Protein AF-A0A6V7N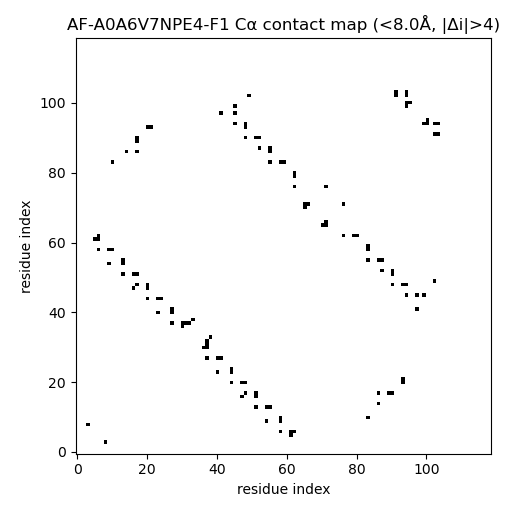PE4-F1 (afdb_monomer)

Sequence (119 aa):
MSPPDSWIREFNEASRLADDISAMIAERGSLPPSGPDTQRHNSAIRRKITILGTRLDSLESLLSKLPTKQPISDKELHKRQDMLSTLRSKAKQMASTLNMSNFANRDDLFGRVKKQLTK

Organism: NCBI:txid296719

Solvent-accessible surface area (backbone atoms only — not comparable to full-atom values): 7054 Å² total; per-residue (Å²): 132,81,78,78,59,65,59,61,54,53,48,52,54,42,48,53,52,54,50,51,48,51,50,53,57,58,55,49,73,78,46,62,100,66,53,73,66,44,52,51,51,52,50,52,47,54,52,51,52,55,51,41,52,55,46,53,55,50,47,50,57,45,56,74,46,36,72,83,75,43,98,68,54,68,70,60,52,52,52,52,51,51,54,50,50,52,52,50,52,51,51,50,52,59,30,54,79,69,70,39,68,69,61,62,55,49,66,56,55,71,69,63,76,68,76,90,81,77,133

Foldseek 3Di:
DPPPLPLVVLLVVLVVLLVVLVVLLVVLVVDDPDDPVNVVSLVVSVVSLVVSLVSLVVSVVSLVCVVVPDDDDPVVSVVSVVSSVVSVVSSVVSCVSSPVPVSVVVVVVVVPPPDPPDD

Mean predicted aligned error: 7.68 Å

Radius of gyration: 17.21 Å; Cα contacts (8 Å, |Δi|>4): 66; chains: 1; bounding box: 54×22×51 Å

Structure (mmCIF, N/CA/C/O backbone):
data_AF-A0A6V7NPE4-F1
#
_entry.id   AF-A0A6V7NPE4-F1
#
loop_
_atom_site.group_PDB
_atom_site.id
_atom_site.type_symbol
_atom_site.label_atom_id
_atom_site.label_alt_id
_atom_site.label_comp_id
_atom_site.label_asym_id
_atom_site.label_entity_id
_atom_site.label_seq_id
_atom_site.pdbx_PDB_ins_code
_atom_site.Cartn_x
_atom_site.Cartn_y
_atom_site.Cartn_z
_atom_site.occupancy
_atom_site.B_iso_or_equiv
_atom_site.auth_seq_id
_atom_site.auth_comp_id
_atom_site.auth_asym_id
_atom_site.auth_atom_id
_atom_site.pdbx_PDB_model_num
ATOM 1 N N . MET A 1 1 ? 2.940 -11.580 28.156 1.00 41.84 1 MET A N 1
ATOM 2 C CA . MET A 1 1 ? 3.129 -10.676 26.999 1.00 41.84 1 MET A CA 1
ATOM 3 C C . MET A 1 1 ? 1.829 -10.665 26.219 1.00 41.84 1 MET A C 1
ATOM 5 O O . MET A 1 1 ? 1.346 -11.742 25.894 1.00 41.84 1 MET A O 1
ATOM 9 N N . SER A 1 2 ? 1.221 -9.500 25.992 1.00 48.88 2 SER A N 1
ATOM 10 C CA . SER A 1 2 ? 0.015 -9.413 25.161 1.00 48.88 2 SER A CA 1
ATOM 11 C C . SER A 1 2 ? 0.349 -9.839 23.726 1.00 48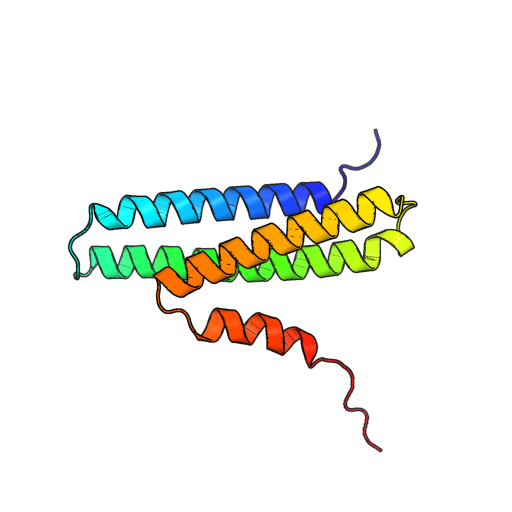.88 2 SER A C 1
ATOM 13 O O . SER A 1 2 ? 1.437 -9.498 23.249 1.00 48.88 2 SER A O 1
ATOM 15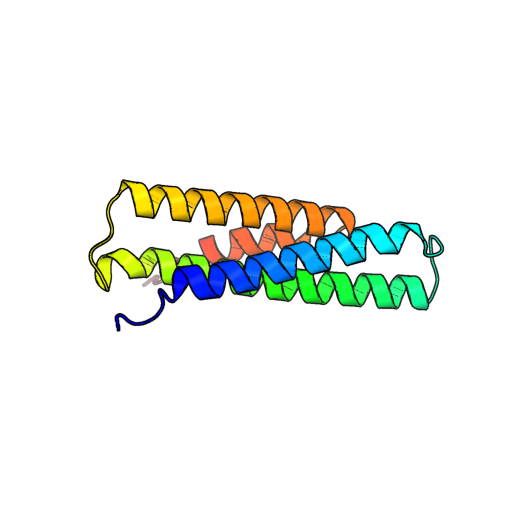 N N . PRO A 1 3 ? -0.531 -10.589 23.039 1.00 57.09 3 PRO A N 1
ATOM 16 C CA . PRO A 1 3 ? -0.316 -10.963 21.649 1.00 57.09 3 PRO A CA 1
ATOM 17 C C . PRO A 1 3 ? -0.023 -9.716 20.802 1.00 57.09 3 PRO A C 1
ATOM 19 O O . PRO A 1 3 ? -0.685 -8.693 21.002 1.00 57.09 3 PRO A O 1
ATOM 22 N N . PRO A 1 4 ? 0.936 -9.769 19.860 1.00 62.34 4 PRO A N 1
ATOM 23 C CA . PRO A 1 4 ? 1.186 -8.657 18.955 1.00 62.34 4 PRO A CA 1
ATOM 24 C C . PRO A 1 4 ? -0.108 -8.284 18.235 1.00 62.34 4 PRO A C 1
ATOM 26 O O . PRO A 1 4 ? -0.777 -9.166 17.685 1.00 62.34 4 PRO A O 1
ATOM 29 N N . ASP A 1 5 ? -0.449 -6.994 18.225 1.00 84.50 5 ASP A N 1
ATOM 30 C CA . ASP A 1 5 ? -1.647 -6.504 17.551 1.00 84.50 5 ASP A CA 1
ATOM 31 C C . ASP A 1 5 ? -1.614 -6.923 16.075 1.00 84.50 5 ASP A C 1
ATOM 33 O O . ASP A 1 5 ? -0.788 -6.464 15.280 1.00 84.50 5 ASP A O 1
ATOM 37 N N . SER A 1 6 ? -2.509 -7.849 15.727 1.00 90.00 6 SER A N 1
ATOM 38 C CA . SER A 1 6 ? -2.560 -8.455 14.397 1.00 90.00 6 SER A CA 1
ATOM 39 C C . SER A 1 6 ? -2.774 -7.432 13.283 1.00 90.00 6 SER A C 1
ATOM 41 O O . SER A 1 6 ? -2.253 -7.629 12.187 1.00 90.00 6 SER A O 1
ATOM 43 N N . TRP A 1 7 ? -3.479 -6.332 13.569 1.00 93.69 7 TRP A N 1
ATOM 44 C CA . TRP A 1 7 ? -3.718 -5.269 12.601 1.00 93.69 7 TRP A CA 1
ATOM 45 C C . TRP A 1 7 ? -2.441 -4.471 12.345 1.00 93.69 7 TRP A C 1
ATOM 47 O O . TRP A 1 7 ? -2.070 -4.265 11.195 1.00 93.69 7 TRP A O 1
ATOM 57 N N . ILE A 1 8 ? -1.714 -4.100 13.405 1.00 93.88 8 ILE A N 1
ATOM 58 C CA . ILE A 1 8 ? -0.440 -3.370 13.285 1.00 93.88 8 ILE A CA 1
ATOM 59 C C . ILE A 1 8 ? 0.602 -4.207 12.539 1.00 93.88 8 ILE A C 1
ATOM 61 O O . ILE A 1 8 ? 1.319 -3.686 11.686 1.00 93.88 8 ILE A O 1
ATOM 65 N N . ARG A 1 9 ? 0.672 -5.515 12.814 1.00 94.06 9 ARG A N 1
ATOM 66 C CA . ARG A 1 9 ? 1.577 -6.419 12.092 1.00 94.06 9 ARG A CA 1
ATOM 67 C C . ARG A 1 9 ? 1.269 -6.445 10.594 1.00 94.06 9 ARG A C 1
ATOM 69 O O . ARG A 1 9 ? 2.181 -6.253 9.797 1.00 94.06 9 ARG A O 1
ATOM 76 N N . GLU A 1 10 ? 0.009 -6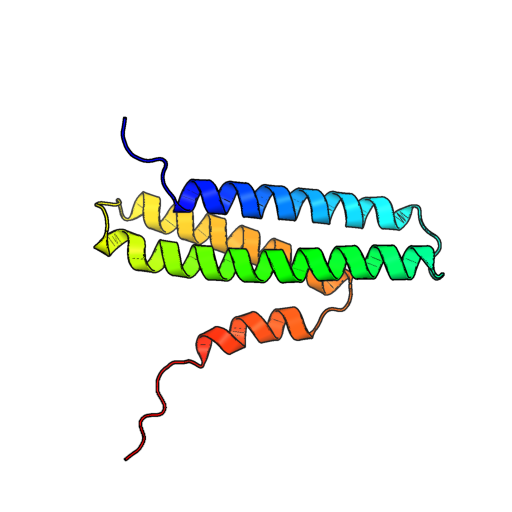.657 10.216 1.00 95.31 10 GLU A N 1
ATOM 77 C CA . GLU A 1 10 ? -0.382 -6.681 8.801 1.00 95.31 10 GLU A CA 1
ATOM 78 C C . GLU A 1 10 ? -0.169 -5.312 8.133 1.00 95.31 10 GLU A C 1
ATOM 80 O O . GLU A 1 10 ? 0.245 -5.244 6.978 1.00 95.31 10 GLU A O 1
ATOM 85 N N . PHE A 1 11 ? -0.365 -4.216 8.874 1.00 97.00 11 PHE A N 1
ATOM 86 C CA . PHE A 1 11 ? -0.140 -2.862 8.375 1.00 97.00 11 PHE A CA 1
ATOM 87 C C . PHE A 1 11 ? 1.335 -2.623 8.049 1.00 97.00 11 PHE A C 1
ATOM 89 O O . PHE A 1 11 ? 1.653 -2.062 7.000 1.00 97.00 11 PHE A O 1
ATOM 96 N N . ASN A 1 12 ? 2.242 -3.083 8.912 1.00 97.19 12 ASN A N 1
ATOM 97 C CA . ASN A 1 12 ? 3.679 -2.975 8.679 1.00 97.19 12 ASN A CA 1
ATOM 98 C C . ASN A 1 12 ? 4.115 -3.786 7.450 1.00 97.19 12 ASN A C 1
ATOM 100 O O . ASN A 1 12 ? 4.907 -3.299 6.646 1.00 97.19 12 ASN A O 1
ATOM 104 N N . GLU A 1 13 ? 3.571 -4.990 7.265 1.00 96.94 13 GLU A N 1
ATOM 105 C CA . GLU A 1 13 ? 3.841 -5.817 6.082 1.00 96.94 13 GLU A CA 1
ATOM 106 C C . GLU A 1 13 ? 3.315 -5.169 4.791 1.00 96.94 13 GLU A C 1
ATOM 108 O O . GLU A 1 13 ? 4.019 -5.125 3.780 1.00 96.94 13 GLU A O 1
ATOM 113 N N . ALA A 1 14 ? 2.106 -4.602 4.825 1.00 98.06 14 ALA A N 1
ATOM 114 C CA . ALA A 1 14 ? 1.551 -3.854 3.700 1.00 98.06 14 ALA A CA 1
ATOM 115 C C . ALA A 1 14 ? 2.366 -2.583 3.392 1.00 98.06 14 ALA A C 1
ATOM 117 O O . ALA A 1 14 ? 2.616 -2.282 2.226 1.00 98.06 14 ALA A O 1
ATOM 118 N N . SER A 1 15 ? 2.827 -1.870 4.423 1.00 98.19 15 SER A N 1
ATOM 119 C CA . SER A 1 15 ? 3.644 -0.658 4.272 1.00 98.19 15 SER A CA 1
ATOM 120 C C . SER A 1 15 ? 5.003 -0.965 3.645 1.00 98.19 15 SER A C 1
ATOM 122 O O . SER A 1 15 ? 5.375 -0.330 2.663 1.00 98.19 15 SER A O 1
ATOM 124 N N . ARG A 1 16 ? 5.695 -2.012 4.115 1.00 98.38 16 ARG A N 1
ATOM 125 C CA . ARG A 1 16 ? 6.959 -2.475 3.515 1.00 98.38 16 ARG A CA 1
ATOM 126 C C . ARG A 1 16 ? 6.795 -2.846 2.045 1.00 98.38 16 ARG A C 1
ATOM 128 O O . ARG A 1 16 ? 7.630 -2.482 1.224 1.00 98.38 16 ARG A O 1
ATOM 135 N N . LEU A 1 17 ? 5.706 -3.539 1.702 1.00 98.50 17 LEU A N 1
ATOM 136 C CA . LEU A 1 17 ? 5.409 -3.878 0.312 1.00 98.50 17 LEU A CA 1
ATOM 137 C C . LEU A 1 17 ? 5.160 -2.624 -0.541 1.00 98.50 17 LEU A C 1
ATOM 139 O O . LEU A 1 17 ? 5.592 -2.572 -1.688 1.00 98.50 17 LEU A O 1
ATOM 143 N N . ALA A 1 18 ? 4.485 -1.610 0.004 1.00 98.31 18 ALA A N 1
ATOM 144 C CA . ALA A 1 18 ? 4.279 -0.339 -0.684 1.00 98.31 18 ALA A CA 1
ATOM 145 C C . ALA A 1 18 ? 5.591 0.430 -0.921 1.00 98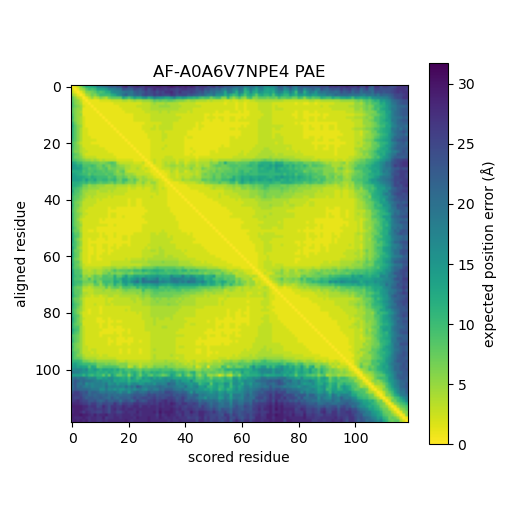.31 18 ALA A C 1
ATOM 147 O O . ALA A 1 18 ? 5.745 1.068 -1.965 1.00 98.31 18 ALA A O 1
ATOM 148 N N . ASP A 1 19 ? 6.527 0.383 0.025 1.00 98.31 19 ASP A N 1
ATOM 149 C CA . ASP A 1 19 ? 7.839 1.023 -0.116 1.00 98.31 19 ASP A CA 1
ATOM 150 C C . ASP A 1 19 ? 8.711 0.307 -1.150 1.00 98.31 19 ASP A C 1
ATOM 152 O O . ASP A 1 19 ? 9.287 0.957 -2.018 1.00 98.31 19 ASP A O 1
ATOM 156 N N . ASP A 1 20 ? 8.708 -1.024 -1.146 1.00 98.25 20 ASP A N 1
ATOM 157 C CA . ASP A 1 20 ? 9.369 -1.846 -2.161 1.00 98.25 20 ASP A CA 1
ATOM 158 C C . ASP A 1 20 ? 8.801 -1.595 -3.573 1.00 98.25 20 ASP A C 1
ATOM 160 O O . ASP A 1 20 ? 9.557 -1.374 -4.517 1.00 98.25 20 ASP A O 1
ATOM 164 N N . ILE A 1 21 ? 7.474 -1.501 -3.729 1.00 98.19 21 ILE A N 1
ATOM 165 C CA . ILE A 1 21 ? 6.864 -1.091 -5.007 1.00 98.19 21 ILE A CA 1
ATOM 166 C C . ILE A 1 21 ? 7.324 0.316 -5.414 1.00 98.19 21 ILE A C 1
ATOM 168 O O . ILE A 1 21 ? 7.609 0.548 -6.589 1.00 98.19 21 ILE A O 1
ATOM 172 N N . SER A 1 22 ? 7.401 1.254 -4.465 1.00 97.25 22 SER A N 1
ATOM 173 C CA . SER A 1 22 ? 7.848 2.626 -4.744 1.00 97.25 22 SER A CA 1
ATOM 174 C C . SER A 1 22 ? 9.298 2.645 -5.238 1.00 97.25 22 SER A C 1
ATOM 176 O O . SER A 1 22 ? 9.595 3.334 -6.214 1.00 97.25 22 SER A O 1
ATOM 178 N N . ALA A 1 23 ? 10.174 1.840 -4.628 1.00 97.56 23 ALA A N 1
ATOM 179 C CA . ALA A 1 23 ? 11.555 1.663 -5.067 1.00 97.56 23 ALA A CA 1
ATOM 180 C C . ALA A 1 23 ? 11.623 1.075 -6.485 1.00 97.56 23 ALA A C 1
ATOM 182 O O . ALA A 1 23 ? 12.259 1.659 -7.360 1.00 97.56 23 ALA A O 1
ATOM 183 N N . MET A 1 24 ? 10.869 0.007 -6.768 1.00 96.88 24 MET A N 1
ATOM 184 C CA . MET A 1 24 ? 10.836 -0.593 -8.108 1.00 96.88 24 MET A CA 1
ATOM 185 C C . MET A 1 24 ? 10.304 0.371 -9.183 1.00 96.88 24 MET A C 1
ATOM 187 O O . MET A 1 24 ? 10.768 0.348 -10.326 1.00 96.88 24 MET A O 1
ATOM 191 N N . ILE A 1 25 ? 9.326 1.221 -8.847 1.00 95.25 25 ILE A N 1
ATOM 192 C CA . ILE A 1 25 ? 8.825 2.266 -9.754 1.00 95.25 25 ILE A CA 1
ATOM 193 C C . ILE A 1 25 ? 9.908 3.319 -10.017 1.00 95.25 25 ILE A C 1
ATOM 195 O O . ILE A 1 25 ? 10.050 3.747 -11.161 1.00 95.25 25 ILE A O 1
ATOM 199 N N . ALA A 1 26 ? 10.681 3.719 -9.005 1.00 94.56 26 ALA A N 1
ATOM 200 C CA . ALA A 1 26 ? 11.795 4.648 -9.188 1.00 94.56 26 ALA A CA 1
ATOM 201 C C . ALA A 1 26 ? 12.899 4.040 -10.077 1.00 94.56 26 ALA A C 1
ATOM 203 O O . ALA A 1 26 ? 13.357 4.679 -11.023 1.00 94.56 26 ALA A O 1
ATOM 204 N N . GLU A 1 27 ? 13.249 2.771 -9.849 1.00 93.19 27 GLU A N 1
ATOM 205 C CA . GLU A 1 27 ? 14.226 2.018 -10.648 1.00 93.19 27 GLU A CA 1
ATOM 206 C C . GLU A 1 27 ? 13.809 1.876 -12.116 1.00 93.19 27 GLU A C 1
ATOM 208 O O . GLU A 1 27 ? 14.663 1.881 -13.003 1.00 93.19 27 GLU A O 1
ATOM 213 N N . ARG A 1 28 ? 12.500 1.822 -12.410 1.00 89.88 28 ARG A N 1
ATOM 214 C CA . ARG A 1 28 ? 11.980 1.762 -13.787 1.00 89.88 28 ARG A CA 1
ATOM 215 C C . ARG A 1 28 ? 12.499 2.911 -14.656 1.00 89.88 28 ARG A C 1
ATOM 217 O O . ARG A 1 28 ? 12.648 2.713 -15.856 1.00 89.88 28 ARG A O 1
ATOM 224 N N . GLY A 1 29 ? 12.776 4.084 -14.078 1.00 85.31 29 GLY A N 1
ATOM 225 C CA . GLY A 1 29 ? 13.323 5.235 -14.805 1.00 85.31 29 GLY A CA 1
ATOM 226 C C . GLY A 1 29 ? 14.708 4.992 -15.418 1.00 85.31 29 GLY A C 1
ATOM 227 O O . GLY A 1 29 ? 15.074 5.681 -16.364 1.00 85.31 29 GLY A O 1
ATOM 228 N N . SER A 1 30 ? 15.453 4.002 -14.917 1.00 89.88 30 SER A N 1
ATOM 229 C CA . SER A 1 30 ? 16.752 3.587 -15.466 1.00 89.88 30 SER A CA 1
ATOM 230 C C . SER A 1 30 ? 16.647 2.584 -16.622 1.00 89.88 30 SER A C 1
ATOM 232 O O . SER A 1 30 ? 17.630 2.350 -17.323 1.00 89.88 30 SER A O 1
ATOM 234 N N . LEU A 1 31 ? 15.468 1.988 -16.833 1.00 89.12 31 LEU A N 1
ATOM 235 C CA . LEU A 1 31 ? 15.234 1.022 -17.902 1.00 89.12 31 LEU A CA 1
ATOM 236 C C . LEU A 1 31 ? 14.805 1.726 -19.199 1.00 89.12 31 LEU A C 1
ATOM 238 O O . LEU A 1 31 ? 14.163 2.779 -19.155 1.00 89.12 31 LEU A O 1
ATOM 242 N N . PRO A 1 32 ? 15.074 1.123 -20.371 1.00 90.50 32 PRO A N 1
ATOM 243 C CA . PRO A 1 32 ? 14.551 1.619 -21.635 1.00 90.50 32 PRO A CA 1
ATOM 244 C C . PRO A 1 32 ? 13.013 1.722 -21.621 1.00 90.50 32 PRO A C 1
ATOM 246 O O . PRO A 1 32 ? 12.346 0.915 -20.961 1.00 90.50 32 PRO A O 1
ATOM 249 N N . PRO A 1 33 ? 12.414 2.638 -22.410 1.00 84.69 33 PRO A N 1
ATOM 250 C CA . PRO A 1 33 ? 10.959 2.817 -22.461 1.00 84.69 33 PRO A CA 1
ATOM 251 C C . PRO A 1 33 ? 10.177 1.542 -22.809 1.00 84.69 33 PRO A C 1
ATOM 253 O O . PRO A 1 33 ? 9.031 1.373 -22.389 1.00 84.69 33 PRO A O 1
ATOM 256 N N . SER A 1 34 ? 10.792 0.633 -23.570 1.00 86.44 34 SER A N 1
ATOM 257 C CA . SER A 1 34 ? 10.218 -0.653 -23.959 1.00 86.44 34 SER A CA 1
ATOM 258 C C . SER A 1 34 ? 11.309 -1.713 -24.122 1.00 86.44 34 SER A C 1
ATOM 260 O O . SER A 1 34 ? 12.469 -1.382 -24.354 1.00 86.44 34 SER A O 1
ATOM 262 N N . GLY A 1 35 ? 10.935 -2.983 -23.976 1.00 91.88 35 GLY A N 1
ATOM 263 C CA . GLY A 1 35 ? 11.840 -4.126 -24.085 1.00 91.88 35 GLY A CA 1
ATOM 264 C C . GLY A 1 35 ? 11.420 -5.276 -23.163 1.00 91.88 35 GLY A C 1
ATOM 265 O O . GLY A 1 35 ? 10.603 -5.058 -22.259 1.00 91.88 35 GLY A O 1
ATOM 266 N N . PRO A 1 36 ? 11.957 -6.492 -23.365 1.00 93.25 36 PRO A N 1
ATOM 267 C CA . PRO A 1 36 ? 11.625 -7.656 -22.541 1.00 93.25 36 PRO A CA 1
ATOM 268 C C . PRO A 1 36 ? 11.886 -7.425 -21.046 1.00 93.25 36 PRO A C 1
ATOM 270 O O . PRO A 1 36 ? 11.030 -7.735 -20.216 1.00 93.25 36 PRO A O 1
ATOM 273 N N . ASP A 1 37 ? 13.011 -6.792 -20.704 1.00 90.81 37 ASP A N 1
ATOM 274 C CA . ASP A 1 37 ? 13.375 -6.496 -19.313 1.00 90.81 37 ASP A CA 1
ATOM 275 C C . ASP A 1 37 ? 12.421 -5.482 -18.677 1.00 90.81 37 ASP A C 1
ATOM 277 O O . ASP A 1 37 ? 11.894 -5.720 -17.589 1.00 90.81 37 ASP A O 1
ATOM 281 N N . THR A 1 38 ? 12.088 -4.403 -19.392 1.00 93.31 38 THR A N 1
ATOM 282 C CA . THR A 1 38 ? 11.090 -3.413 -18.957 1.00 93.31 38 THR A CA 1
ATOM 283 C C . THR A 1 38 ? 9.712 -4.052 -18.767 1.00 93.31 38 THR A C 1
ATOM 285 O O . THR A 1 38 ? 9.014 -3.769 -17.791 1.00 93.31 38 THR A O 1
ATOM 288 N N . GLN A 1 39 ? 9.294 -4.946 -19.669 1.00 92.88 39 GLN A N 1
ATOM 289 C CA . GLN A 1 39 ? 8.026 -5.669 -19.547 1.00 92.88 39 GLN A CA 1
ATOM 290 C C . GLN A 1 39 ? 8.014 -6.619 -18.345 1.00 92.88 39 GLN A C 1
ATOM 292 O O . GLN A 1 39 ? 7.008 -6.674 -17.624 1.00 92.88 39 GLN A O 1
ATOM 297 N N . ARG A 1 40 ? 9.116 -7.337 -18.102 1.00 95.38 40 ARG A N 1
ATOM 298 C CA . ARG A 1 40 ? 9.289 -8.220 -16.942 1.00 95.38 40 ARG A CA 1
ATOM 299 C C . ARG A 1 40 ? 9.245 -7.426 -15.641 1.00 95.38 40 ARG A C 1
ATOM 301 O O . ARG A 1 40 ? 8.490 -7.798 -14.742 1.00 95.38 40 ARG A O 1
ATOM 308 N N . HIS A 1 41 ? 9.970 -6.310 -15.577 1.00 95.44 41 HIS A N 1
ATOM 309 C CA . HIS A 1 41 ? 9.979 -5.399 -14.431 1.00 95.44 41 HIS A CA 1
ATOM 310 C C . HIS A 1 41 ? 8.579 -4.859 -14.143 1.00 95.44 41 HIS A C 1
ATOM 312 O O . HIS A 1 41 ? 8.044 -5.067 -13.057 1.00 95.44 41 HIS A O 1
ATOM 318 N N . ASN A 1 42 ? 7.906 -4.296 -15.153 1.00 94.06 42 ASN A N 1
ATOM 319 C CA . ASN A 1 42 ? 6.531 -3.807 -15.016 1.00 94.06 42 ASN A CA 1
ATOM 320 C C . ASN A 1 42 ? 5.574 -4.910 -14.536 1.00 94.06 42 ASN A C 1
ATOM 322 O O . ASN A 1 42 ? 4.713 -4.664 -13.695 1.00 94.06 42 ASN A O 1
ATOM 326 N N . SER A 1 43 ? 5.714 -6.138 -15.041 1.00 94.88 43 SER A N 1
ATOM 327 C CA . SER A 1 43 ? 4.873 -7.266 -14.621 1.00 94.88 43 SER A CA 1
ATOM 328 C C . SER A 1 43 ? 5.112 -7.660 -13.163 1.00 94.88 43 SER A C 1
ATOM 330 O O . SER A 1 43 ? 4.149 -7.940 -12.445 1.00 94.88 43 SER A O 1
ATOM 332 N N . ALA A 1 44 ? 6.364 -7.622 -12.698 1.00 96.50 44 ALA A N 1
ATOM 333 C CA . ALA A 1 44 ? 6.700 -7.839 -11.295 1.00 96.50 44 ALA A CA 1
ATOM 334 C C . ALA A 1 44 ? 6.072 -6.765 -10.391 1.00 96.50 44 ALA A C 1
ATOM 336 O O . ALA A 1 44 ? 5.455 -7.110 -9.378 1.00 96.50 44 ALA A O 1
ATOM 337 N N . ILE A 1 45 ? 6.133 -5.490 -10.798 1.00 97.06 45 ILE A N 1
ATOM 338 C CA . ILE A 1 45 ? 5.492 -4.394 -10.060 1.00 97.06 45 ILE A CA 1
ATOM 339 C C . ILE A 1 45 ? 3.970 -4.599 -9.996 1.00 97.06 45 ILE A C 1
ATOM 341 O O . ILE A 1 45 ? 3.391 -4.583 -8.910 1.00 97.06 45 ILE A O 1
ATOM 345 N N . ARG A 1 46 ? 3.310 -4.884 -11.130 1.00 95.56 46 ARG A N 1
ATOM 346 C CA . ARG A 1 46 ? 1.853 -5.137 -11.178 1.00 95.56 46 ARG A CA 1
ATOM 347 C C . ARG A 1 46 ? 1.420 -6.284 -10.260 1.00 95.56 46 ARG A C 1
ATOM 349 O O . ARG A 1 46 ? 0.384 -6.197 -9.593 1.00 95.56 46 ARG A O 1
ATOM 356 N N . ARG A 1 47 ? 2.215 -7.359 -10.190 1.00 96.50 47 ARG A N 1
ATOM 357 C CA . ARG A 1 47 ? 1.962 -8.481 -9.272 1.00 96.50 47 ARG A CA 1
ATOM 358 C C . ARG A 1 47 ? 2.037 -8.030 -7.814 1.00 96.50 47 ARG A C 1
ATOM 360 O O . ARG A 1 47 ? 1.143 -8.367 -7.040 1.00 96.50 47 ARG A O 1
ATOM 367 N N . LYS A 1 48 ? 3.056 -7.251 -7.440 1.00 97.38 48 LYS A N 1
ATOM 368 C CA . LYS A 1 48 ? 3.198 -6.715 -6.077 1.00 97.38 48 LYS A CA 1
ATOM 369 C C . LYS A 1 48 ? 2.056 -5.764 -5.709 1.00 97.38 48 LYS A C 1
ATOM 371 O O . LYS A 1 48 ? 1.503 -5.907 -4.624 1.00 97.38 48 LYS A O 1
ATOM 376 N N . ILE A 1 49 ? 1.618 -4.895 -6.624 1.00 96.25 49 ILE A N 1
ATOM 377 C CA . ILE A 1 49 ? 0.435 -4.033 -6.430 1.00 96.25 49 ILE A CA 1
ATOM 378 C C . ILE A 1 49 ? -0.822 -4.874 -6.163 1.00 96.25 49 ILE A C 1
ATOM 380 O O . ILE A 1 49 ? -1.584 -4.585 -5.244 1.00 96.25 49 ILE A O 1
ATOM 384 N N . THR A 1 50 ? -1.017 -5.965 -6.908 1.00 95.06 50 THR A N 1
ATOM 385 C CA . THR A 1 50 ? -2.159 -6.873 -6.698 1.00 95.06 50 THR A CA 1
ATOM 386 C C . THR A 1 50 ? -2.128 -7.524 -5.310 1.00 95.06 50 THR A C 1
ATOM 388 O O . THR A 1 50 ? -3.164 -7.618 -4.650 1.00 95.06 50 THR A O 1
ATOM 391 N N . ILE A 1 51 ? -0.944 -7.944 -4.846 1.00 96.12 51 ILE A N 1
ATOM 392 C CA . ILE A 1 51 ? -0.750 -8.494 -3.496 1.00 96.12 51 ILE A CA 1
ATOM 393 C C . ILE A 1 51 ? -1.041 -7.425 -2.437 1.00 96.12 51 ILE A C 1
ATOM 395 O O . ILE A 1 51 ? -1.745 -7.712 -1.470 1.00 96.12 51 ILE A O 1
ATOM 399 N N . LEU A 1 52 ? -0.554 -6.195 -2.635 1.00 97.38 52 LEU A N 1
ATOM 400 C CA . LEU A 1 52 ? -0.825 -5.069 -1.742 1.00 97.38 52 LEU A CA 1
ATOM 401 C C . LEU A 1 52 ? -2.331 -4.816 -1.613 1.00 97.38 52 LEU A C 1
ATOM 403 O O . LEU A 1 52 ? -2.821 -4.712 -0.494 1.00 97.38 52 LEU A O 1
ATOM 407 N N . GLY A 1 53 ? -3.077 -4.821 -2.722 1.00 94.81 53 GLY A N 1
ATOM 408 C CA . GLY A 1 53 ? -4.542 -4.721 -2.700 1.00 94.81 53 GLY A CA 1
ATOM 409 C C . GLY A 1 53 ? -5.194 -5.770 -1.791 1.00 94.81 53 GLY A C 1
ATOM 410 O O . GLY A 1 53 ? -6.003 -5.437 -0.934 1.00 94.81 53 GLY A O 1
ATOM 411 N N . THR A 1 54 ? -4.775 -7.034 -1.887 1.00 95.00 54 THR A N 1
ATOM 412 C CA . THR A 1 54 ? -5.304 -8.111 -1.027 1.00 95.00 54 THR A CA 1
ATOM 413 C C . THR A 1 54 ? -4.957 -7.929 0.452 1.00 95.00 54 THR A C 1
ATOM 415 O O . THR A 1 54 ? -5.772 -8.252 1.321 1.00 95.00 54 THR A O 1
ATOM 418 N N . ARG A 1 55 ? -3.776 -7.387 0.763 1.00 95.81 55 ARG A N 1
ATOM 419 C CA . ARG A 1 55 ? -3.407 -7.051 2.146 1.00 95.81 55 ARG A CA 1
ATOM 420 C C . ARG A 1 55 ? -4.244 -5.895 2.694 1.00 95.81 55 ARG A C 1
ATOM 422 O O . ARG A 1 55 ? -4.668 -5.956 3.843 1.00 95.81 55 ARG A O 1
ATOM 429 N N . LEU A 1 56 ? -4.545 -4.888 1.873 1.00 96.56 56 LEU A N 1
ATOM 430 C CA . LEU A 1 56 ? -5.418 -3.767 2.248 1.00 96.56 56 LEU A CA 1
ATOM 431 C C . LEU A 1 56 ? -6.846 -4.237 2.563 1.00 96.56 56 LEU A C 1
ATOM 433 O O . LEU A 1 56 ? -7.405 -3.842 3.585 1.00 96.56 56 LEU A O 1
ATOM 437 N N . ASP A 1 57 ? -7.394 -5.153 1.764 1.00 93.69 57 ASP A N 1
ATOM 438 C CA . ASP A 1 57 ? -8.708 -5.754 2.038 1.00 93.69 57 ASP A CA 1
ATOM 439 C C . ASP A 1 57 ? -8.691 -6.588 3.332 1.00 93.69 57 ASP A C 1
ATOM 441 O O . ASP A 1 57 ? -9.631 -6.568 4.133 1.00 93.69 57 ASP A O 1
ATOM 445 N N . SER A 1 58 ? -7.580 -7.284 3.591 1.00 94.00 58 SER A N 1
ATOM 446 C CA . SER A 1 58 ? -7.378 -8.033 4.838 1.00 94.00 58 SER A CA 1
ATOM 447 C C . SER A 1 58 ? -7.306 -7.103 6.054 1.00 94.00 58 SER A C 1
ATOM 449 O O . SER A 1 58 ? -7.923 -7.396 7.081 1.00 94.00 58 SER A O 1
ATOM 451 N N . LEU A 1 59 ? -6.617 -5.964 5.934 1.00 95.75 59 LEU A N 1
ATOM 452 C CA . LEU A 1 59 ? -6.540 -4.928 6.966 1.00 95.75 59 LEU A CA 1
ATOM 453 C C . LEU A 1 59 ? -7.905 -4.338 7.301 1.00 95.75 59 LEU A C 1
ATOM 455 O O . LEU A 1 59 ? -8.211 -4.162 8.478 1.00 95.75 59 LEU A O 1
ATOM 459 N N . GLU A 1 60 ? -8.738 -4.068 6.299 1.00 94.81 60 GLU A N 1
ATOM 460 C CA . GLU A 1 60 ? -10.105 -3.588 6.513 1.00 94.81 60 GLU A CA 1
ATOM 461 C C . GLU A 1 60 ? -10.974 -4.627 7.235 1.00 94.81 60 GLU A C 1
ATOM 463 O O . GLU A 1 60 ? -11.672 -4.314 8.205 1.00 94.81 60 GLU A O 1
ATOM 468 N N . SER A 1 61 ? -10.888 -5.896 6.824 1.00 93.75 61 SER A N 1
ATOM 469 C CA . SER A 1 61 ? -11.566 -7.007 7.505 1.00 93.75 61 SER A CA 1
ATOM 470 C C . SER A 1 61 ? -11.099 -7.162 8.959 1.00 93.75 61 SER A C 1
ATOM 472 O O . SER A 1 61 ? -11.911 -7.432 9.843 1.00 93.75 61 SER A O 1
ATOM 474 N N . LEU A 1 62 ? -9.806 -6.980 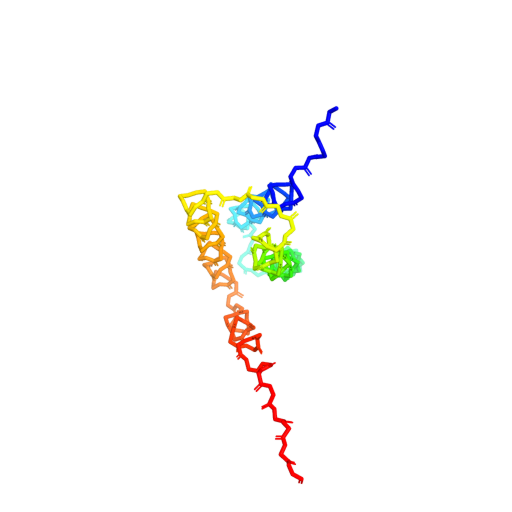9.244 1.00 92.88 62 LEU A N 1
ATOM 475 C CA . LEU A 1 62 ? -9.293 -6.994 10.616 1.00 92.88 62 LEU A CA 1
ATOM 476 C C . LEU A 1 62 ? -9.792 -5.788 11.418 1.00 92.88 62 LEU A C 1
ATOM 478 O O . LEU A 1 62 ? -10.203 -5.960 12.565 1.00 92.88 62 LEU A O 1
ATOM 482 N N . LEU A 1 63 ? -9.794 -4.597 10.816 1.00 92.06 63 LEU A N 1
ATOM 483 C CA . LEU A 1 63 ? -10.198 -3.354 11.470 1.00 92.06 63 LEU A CA 1
ATOM 484 C C . LEU A 1 63 ? -11.682 -3.361 11.844 1.00 92.06 63 LEU A C 1
ATOM 486 O O . LEU A 1 63 ? -12.032 -3.025 12.970 1.00 92.06 63 LEU A O 1
ATOM 490 N N . SER A 1 64 ? -12.544 -3.818 10.934 1.00 91.06 64 SER A N 1
ATOM 491 C CA . SER A 1 64 ? -13.990 -3.944 11.173 1.00 91.06 64 SER A CA 1
ATOM 492 C C . SER A 1 64 ? -14.335 -4.943 12.283 1.00 91.06 64 SER A C 1
ATOM 494 O O . SER A 1 64 ? -15.319 -4.763 12.995 1.00 91.06 64 SER A O 1
ATOM 496 N N . LYS A 1 65 ? -13.513 -5.983 12.475 1.00 90.00 65 LYS A N 1
ATOM 497 C CA . LYS A 1 65 ? -13.693 -6.995 13.532 1.00 90.00 65 LYS A CA 1
ATOM 498 C C . LYS A 1 65 ? -13.041 -6.596 14.856 1.00 90.00 65 LYS A C 1
ATOM 500 O O . LYS A 1 65 ? -13.307 -7.234 15.874 1.00 90.00 65 LYS A O 1
ATOM 505 N N . LEU A 1 66 ? -12.184 -5.579 14.869 1.00 86.25 66 LEU A N 1
ATOM 506 C CA . LEU A 1 66 ? -11.370 -5.221 16.029 1.00 86.25 66 LEU A CA 1
ATOM 507 C C . LEU A 1 66 ? -12.209 -4.827 17.260 1.00 86.25 66 LEU A C 1
ATOM 509 O O . LEU A 1 66 ? -11.966 -5.419 18.312 1.00 86.25 66 LEU A O 1
ATOM 513 N N . PRO A 1 67 ? -13.245 -3.964 17.143 1.00 83.94 67 PRO A N 1
ATOM 514 C CA . PRO A 1 67 ? -14.085 -3.581 18.285 1.00 83.94 67 PRO A CA 1
ATOM 515 C C . PRO A 1 67 ? -14.833 -4.760 18.921 1.00 83.94 67 PRO A C 1
ATOM 517 O O . PRO A 1 67 ? -15.149 -4.731 20.103 1.00 83.94 67 PRO A O 1
ATOM 520 N N . THR A 1 68 ? -15.096 -5.820 18.146 1.00 83.69 68 THR A N 1
ATOM 521 C CA . THR A 1 68 ? -15.758 -7.041 18.643 1.00 83.69 68 THR A CA 1
ATOM 522 C C . THR A 1 68 ? -14.806 -7.999 19.359 1.00 83.69 68 THR A C 1
ATOM 524 O O . THR A 1 68 ? -15.255 -8.871 20.095 1.00 83.69 68 THR A O 1
ATOM 527 N N . LYS A 1 69 ? -13.493 -7.867 19.128 1.00 80.25 69 LYS A N 1
ATOM 528 C CA . LYS A 1 69 ? -12.463 -8.773 19.656 1.00 80.25 69 LYS A CA 1
ATOM 529 C C . LYS A 1 69 ? -11.703 -8.190 20.839 1.00 80.25 69 LYS A C 1
ATOM 531 O O . LYS A 1 69 ? -11.213 -8.954 21.664 1.00 80.25 69 LYS A O 1
ATOM 536 N N . GLN A 1 70 ? -11.559 -6.868 20.898 1.00 79.88 70 GLN A N 1
ATOM 537 C CA . GLN A 1 70 ? -10.810 -6.195 21.952 1.00 79.88 70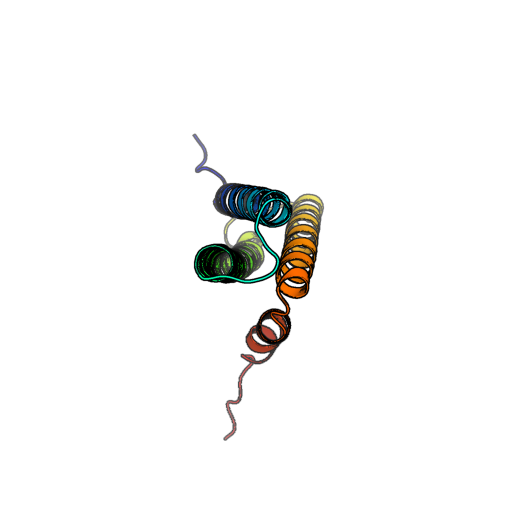 GLN A CA 1
ATOM 538 C C . GLN A 1 70 ? -11.287 -4.749 22.150 1.00 79.88 70 GLN A C 1
ATOM 540 O O . GLN A 1 70 ? -11.669 -4.099 21.173 1.00 79.88 70 GLN A O 1
ATOM 545 N N . PRO A 1 71 ? -11.211 -4.212 23.382 1.00 83.75 71 PRO A N 1
ATOM 546 C CA . PRO A 1 71 ? -11.437 -2.795 23.627 1.00 83.75 71 PRO A CA 1
ATOM 547 C C . PRO A 1 71 ? -10.416 -1.953 22.852 1.00 83.75 71 PRO A C 1
ATOM 549 O O . PRO A 1 71 ? -9.207 -2.094 23.036 1.00 83.75 71 PRO A O 1
ATOM 552 N N . ILE A 1 72 ? -10.905 -1.075 21.984 1.00 88.50 72 ILE A N 1
ATOM 553 C CA . ILE A 1 72 ? -10.124 -0.067 21.265 1.00 88.50 72 ILE A CA 1
ATOM 554 C C . ILE A 1 72 ? -10.812 1.278 21.479 1.00 88.50 72 ILE A C 1
ATOM 556 O O . ILE A 1 72 ? -12.038 1.351 21.468 1.00 88.50 72 ILE A O 1
ATOM 560 N N . SER A 1 73 ? -10.038 2.337 21.710 1.00 90.56 73 SER A N 1
ATOM 561 C CA . SER A 1 73 ? -10.611 3.679 21.798 1.00 90.56 73 SER A CA 1
ATOM 562 C C . SER A 1 73 ? -11.024 4.166 20.414 1.00 90.56 73 SER A C 1
ATOM 564 O O . SER A 1 73 ? -10.345 3.880 19.425 1.00 90.56 73 SER A O 1
ATOM 566 N N . ASP A 1 74 ? -12.081 4.973 20.339 1.00 89.94 74 ASP A N 1
ATOM 567 C CA . ASP A 1 74 ? -12.516 5.560 19.068 1.00 89.94 74 ASP A CA 1
ATOM 568 C C . ASP A 1 74 ? -11.383 6.333 18.392 1.00 89.94 74 ASP A C 1
ATOM 570 O O . ASP A 1 74 ? -11.192 6.225 17.185 1.00 89.94 74 ASP A O 1
ATOM 574 N N . LYS A 1 75 ? -10.566 7.053 19.170 1.00 93.62 75 LYS A N 1
ATOM 575 C CA . LYS A 1 75 ? -9.393 7.776 18.660 1.00 93.62 75 LYS A CA 1
ATOM 576 C C . LYS A 1 75 ? -8.406 6.853 17.938 1.00 93.62 75 LYS A C 1
ATOM 578 O O . LYS A 1 75 ? -7.906 7.206 16.873 1.00 93.62 75 LYS A O 1
ATOM 583 N N . GLU A 1 76 ? -8.106 5.691 18.513 1.00 92.38 76 GLU A N 1
ATOM 584 C CA . GLU A 1 76 ? -7.191 4.726 17.896 1.00 92.38 76 GLU A CA 1
ATOM 585 C C . GLU A 1 76 ? -7.837 4.041 16.685 1.00 92.38 76 GLU A C 1
ATOM 587 O O . GLU A 1 76 ? -7.165 3.818 15.680 1.00 92.38 76 GLU A O 1
ATOM 592 N N . LEU A 1 77 ? -9.145 3.768 16.730 1.00 93.31 77 LEU A N 1
ATOM 593 C CA . LEU A 1 77 ? -9.875 3.225 15.586 1.00 93.31 77 LEU A CA 1
ATOM 594 C C . LEU A 1 77 ? -9.840 4.185 14.385 1.00 93.31 77 LEU A C 1
ATOM 596 O O . LEU A 1 77 ? -9.472 3.760 13.290 1.00 93.31 77 LEU A O 1
ATOM 600 N N . HIS A 1 78 ? -10.145 5.468 14.599 1.00 94.56 78 HIS A N 1
ATOM 601 C CA . HIS A 1 78 ? -10.087 6.498 13.554 1.00 94.56 78 HIS A CA 1
ATOM 602 C C . HIS A 1 78 ? -8.673 6.636 12.983 1.00 94.56 78 HIS A C 1
ATOM 604 O O . HIS A 1 78 ? -8.487 6.584 11.771 1.00 94.56 78 HIS A O 1
ATOM 610 N N . LYS A 1 79 ? -7.648 6.680 13.843 1.00 96.12 79 LYS A N 1
ATOM 611 C CA . LYS A 1 79 ? -6.249 6.718 13.396 1.00 96.12 79 LYS A CA 1
ATOM 612 C C . LYS A 1 79 ? -5.905 5.548 12.466 1.00 96.12 79 LYS A C 1
ATOM 614 O O . LYS A 1 79 ? -5.238 5.732 11.450 1.00 96.12 79 LYS A O 1
ATOM 619 N N . ARG A 1 80 ? -6.353 4.333 12.792 1.00 95.75 80 ARG A N 1
ATOM 620 C CA . ARG A 1 80 ? -6.126 3.146 11.951 1.00 95.75 80 ARG A CA 1
ATOM 621 C C . ARG A 1 80 ? -6.872 3.218 10.620 1.00 95.75 80 ARG A C 1
ATOM 623 O O . ARG A 1 80 ? -6.330 2.783 9.604 1.00 95.75 80 ARG A O 1
ATOM 630 N N . GLN A 1 81 ? -8.081 3.781 10.610 1.00 95.56 81 GLN A N 1
ATOM 631 C CA . GLN A 1 81 ? -8.829 4.045 9.378 1.00 95.56 81 GLN A CA 1
ATOM 632 C C . GLN A 1 81 ? -8.077 5.037 8.478 1.00 95.56 81 GLN A C 1
ATOM 634 O O . GLN A 1 81 ? -7.913 4.763 7.289 1.00 95.56 81 GLN A O 1
ATOM 639 N N . ASP A 1 82 ? -7.531 6.118 9.041 1.00 97.44 82 ASP A N 1
ATOM 640 C CA . ASP A 1 82 ? -6.749 7.117 8.298 1.00 97.44 82 ASP A CA 1
ATOM 641 C C . ASP A 1 82 ? -5.462 6.526 7.708 1.00 97.44 82 ASP A C 1
ATOM 643 O O . ASP A 1 82 ? -5.129 6.754 6.540 1.00 97.44 82 ASP A O 1
ATOM 647 N N . MET A 1 83 ? -4.751 5.710 8.491 1.00 97.25 83 MET A N 1
ATOM 648 C CA . MET A 1 83 ? -3.556 4.995 8.035 1.00 97.25 83 MET A CA 1
ATOM 649 C C . MET A 1 83 ? -3.872 4.057 6.860 1.00 97.25 83 MET A C 1
ATOM 651 O O . MET A 1 83 ? -3.150 4.047 5.860 1.00 97.25 83 MET A O 1
ATOM 655 N N . LEU A 1 84 ? -4.969 3.296 6.948 1.00 97.06 84 LEU A N 1
ATOM 656 C CA . LEU A 1 84 ? -5.424 2.415 5.869 1.00 97.06 84 LEU A CA 1
ATOM 657 C C . LEU A 1 84 ? -5.833 3.207 4.618 1.00 97.06 84 LEU A C 1
ATOM 659 O O . LEU A 1 84 ? -5.453 2.836 3.507 1.00 97.06 84 LEU A O 1
ATOM 663 N N . SER A 1 85 ? -6.568 4.307 4.795 1.00 96.50 85 SER A N 1
ATOM 664 C CA . SER A 1 85 ? -6.989 5.201 3.710 1.00 96.50 85 SER A CA 1
ATOM 665 C C . SER A 1 85 ? -5.788 5.790 2.965 1.00 96.50 85 SER A C 1
ATOM 667 O O . SER A 1 85 ? -5.714 5.730 1.734 1.00 96.50 85 SER A O 1
ATOM 669 N N . THR A 1 86 ? -4.783 6.257 3.710 1.00 97.12 86 THR A N 1
ATOM 670 C CA . THR A 1 86 ? -3.527 6.781 3.154 1.00 97.12 86 THR A CA 1
ATOM 671 C C . THR A 1 86 ? -2.814 5.727 2.307 1.00 97.12 86 THR A C 1
ATOM 673 O O . THR A 1 86 ? -2.415 6.001 1.171 1.00 97.12 86 THR A O 1
ATOM 676 N N . LEU A 1 87 ? -2.698 4.496 2.815 1.00 97.06 87 LEU A N 1
ATOM 677 C CA . LEU A 1 87 ? -2.025 3.415 2.095 1.00 97.06 87 LEU A CA 1
ATOM 678 C C . LEU A 1 87 ? -2.810 2.968 0.850 1.00 97.06 87 LEU A C 1
ATOM 680 O O . LEU A 1 87 ? -2.205 2.701 -0.190 1.00 97.06 87 LEU A O 1
ATOM 684 N N . ARG A 1 88 ? -4.150 2.959 0.912 1.00 96.19 88 ARG A N 1
ATOM 685 C CA . ARG A 1 88 ? -5.023 2.735 -0.255 1.00 96.19 88 ARG A CA 1
ATOM 686 C C . ARG A 1 88 ? -4.832 3.795 -1.327 1.00 96.19 88 ARG A C 1
ATOM 688 O O . ARG A 1 88 ? -4.697 3.447 -2.498 1.00 96.19 88 ARG A O 1
ATOM 695 N N . SER A 1 89 ? -4.791 5.068 -0.940 1.00 95.88 89 SER A N 1
ATOM 696 C CA . SER A 1 89 ? -4.536 6.171 -1.870 1.00 95.88 89 SER A CA 1
ATOM 697 C C . SER A 1 89 ? -3.184 5.996 -2.571 1.00 95.88 89 SER A C 1
ATOM 699 O O . SER A 1 89 ? -3.121 6.010 -3.802 1.00 95.88 89 SER A O 1
ATOM 701 N N . LYS A 1 90 ? -2.126 5.681 -1.808 1.00 96.06 90 LYS A N 1
ATOM 702 C CA . LYS A 1 90 ? -0.792 5.375 -2.353 1.00 96.06 90 LYS A CA 1
ATOM 703 C C . LYS A 1 90 ? -0.851 4.202 -3.341 1.00 96.06 90 LYS A C 1
ATOM 705 O O . LYS A 1 90 ? -0.304 4.291 -4.437 1.00 96.06 90 LYS A O 1
ATOM 710 N N . ALA A 1 91 ? -1.538 3.110 -2.995 1.00 95.50 91 ALA A N 1
ATOM 711 C CA . ALA A 1 91 ? -1.675 1.942 -3.870 1.00 95.50 91 ALA A CA 1
ATOM 712 C C . ALA A 1 91 ? -2.420 2.269 -5.178 1.00 95.50 91 ALA A C 1
ATOM 714 O O . ALA A 1 91 ? -1.994 1.831 -6.247 1.00 95.50 91 ALA A O 1
ATOM 715 N N . LYS A 1 92 ? -3.487 3.081 -5.117 1.00 94.19 92 LYS A N 1
ATOM 716 C CA . LYS A 1 92 ? -4.208 3.571 -6.306 1.00 94.19 92 LYS A CA 1
ATOM 717 C C . LYS A 1 92 ? -3.297 4.420 -7.196 1.00 94.19 92 LYS A C 1
ATOM 719 O O . LYS A 1 92 ? -3.271 4.208 -8.404 1.00 94.19 92 LYS A O 1
ATOM 724 N N . GLN A 1 93 ? -2.493 5.312 -6.615 1.00 94.06 93 GLN A N 1
ATOM 725 C CA . GLN A 1 93 ? -1.504 6.095 -7.365 1.00 94.06 93 GLN A CA 1
ATOM 726 C C . GLN A 1 93 ? -0.468 5.197 -8.058 1.00 94.06 93 GLN A C 1
ATOM 728 O O . GLN A 1 93 ? -0.243 5.351 -9.257 1.00 94.06 93 GLN A O 1
ATOM 733 N N . MET A 1 94 ? 0.107 4.218 -7.347 1.00 95.06 94 MET A N 1
ATOM 734 C CA . MET A 1 94 ? 1.049 3.243 -7.922 1.00 95.06 94 MET A CA 1
ATOM 735 C C . MET A 1 94 ? 0.424 2.411 -9.052 1.00 95.06 94 MET A C 1
ATOM 737 O O . MET A 1 94 ? 1.086 2.088 -10.031 1.00 95.06 94 MET A O 1
ATOM 741 N N . ALA A 1 95 ? -0.854 2.052 -8.940 1.00 94.25 95 ALA A N 1
ATOM 742 C CA . ALA A 1 95 ? -1.568 1.350 -10.000 1.00 94.25 95 ALA A CA 1
ATOM 743 C C . ALA A 1 95 ? -1.745 2.233 -11.248 1.00 94.25 95 ALA A C 1
ATOM 745 O O . ALA A 1 95 ? -1.544 1.766 -12.374 1.00 94.25 95 ALA A O 1
ATOM 746 N N . SER A 1 96 ? -2.059 3.516 -11.055 1.00 92.38 96 SER A N 1
ATOM 747 C CA . SER A 1 96 ? -2.195 4.490 -12.141 1.00 92.38 96 SER A CA 1
ATOM 748 C C . SER A 1 96 ? -0.886 4.725 -12.895 1.00 92.38 96 SER A C 1
ATOM 750 O O . SER A 1 96 ? -0.925 4.826 -14.118 1.00 92.38 96 SER A O 1
ATOM 752 N N . THR A 1 97 ? 0.280 4.727 -12.229 1.00 91.31 97 THR A N 1
ATOM 753 C CA . THR A 1 97 ? 1.580 4.869 -12.928 1.00 91.31 97 THR A CA 1
ATOM 754 C C . THR A 1 97 ? 1.863 3.733 -13.918 1.00 91.31 97 THR A C 1
ATOM 756 O O . THR A 1 97 ? 2.668 3.894 -14.834 1.00 91.31 97 THR A O 1
ATOM 759 N N . LEU A 1 98 ? 1.185 2.590 -13.763 1.00 88.12 98 LEU A N 1
ATOM 760 C CA . LEU A 1 98 ? 1.287 1.419 -14.634 1.00 88.12 98 LEU A CA 1
ATOM 761 C C . LEU A 1 98 ? 0.036 1.182 -15.491 1.00 88.12 98 LEU A C 1
ATOM 763 O O . LEU A 1 98 ? -0.096 0.101 -16.073 1.00 88.12 98 LEU A O 1
ATOM 767 N N . ASN A 1 99 ? -0.866 2.167 -15.581 1.00 88.88 99 ASN A N 1
ATOM 768 C CA . ASN A 1 99 ? -2.131 2.092 -16.318 1.00 88.88 99 ASN A CA 1
ATOM 769 C C . ASN A 1 99 ? -3.022 0.902 -15.897 1.00 88.88 99 ASN A C 1
ATOM 771 O O . ASN A 1 99 ? -3.737 0.324 -16.715 1.00 88.88 99 ASN A O 1
ATOM 775 N N . MET A 1 100 ? -2.991 0.510 -14.619 1.00 86.06 100 MET A N 1
ATOM 776 C CA . MET A 1 100 ? -3.823 -0.575 -14.086 1.00 86.06 100 MET A CA 1
ATOM 777 C C . MET A 1 100 ? -5.237 -0.086 -13.729 1.00 86.06 100 MET A C 1
ATOM 779 O O . MET A 1 100 ? -5.623 -0.068 -12.561 1.00 86.06 100 MET A O 1
ATOM 783 N N . SER A 1 101 ? -6.039 0.274 -14.730 1.00 73.62 101 SER A N 1
ATOM 784 C CA . SER A 1 101 ? -7.415 0.772 -14.546 1.00 73.62 101 SER A CA 1
ATOM 785 C C . SER A 1 101 ? -8.319 -0.178 -13.739 1.00 73.62 101 SER A C 1
ATOM 787 O O . SER A 1 101 ? -9.101 0.269 -12.903 1.00 73.62 101 SER A O 1
ATOM 789 N N . ASN A 1 102 ? -8.158 -1.497 -13.894 1.00 73.56 102 ASN A N 1
ATOM 790 C CA . ASN A 1 102 ? -8.922 -2.496 -13.133 1.00 73.56 102 ASN A CA 1
ATOM 791 C C . ASN A 1 102 ? -8.604 -2.542 -11.629 1.00 73.56 102 ASN A C 1
ATOM 793 O O . ASN A 1 102 ? -9.385 -3.118 -10.873 1.00 73.56 102 ASN A O 1
ATOM 797 N N . PHE A 1 103 ? -7.484 -1.969 -11.178 1.00 77.12 103 PHE A N 1
ATOM 798 C CA . PHE A 1 103 ? -7.147 -1.944 -9.753 1.00 77.12 103 PHE A CA 1
ATOM 799 C C . PHE A 1 103 ? -8.108 -1.043 -8.968 1.00 77.12 103 PHE A C 1
ATOM 801 O O . PHE A 1 103 ? -8.549 -1.421 -7.887 1.00 77.12 103 PHE A O 1
ATOM 808 N N . ALA A 1 104 ? -8.497 0.101 -9.544 1.00 63.59 104 ALA A N 1
ATOM 809 C CA . ALA A 1 104 ? -9.484 1.002 -8.950 1.00 63.59 104 ALA A CA 1
ATOM 810 C C . ALA A 1 104 ? -10.868 0.337 -8.843 1.00 63.59 104 ALA A C 1
ATOM 812 O O . ALA A 1 104 ? -11.487 0.391 -7.786 1.00 63.59 104 ALA A O 1
ATOM 813 N N . ASN A 1 105 ? -11.285 -0.395 -9.884 1.00 58.50 105 ASN A N 1
ATOM 814 C CA . ASN A 1 105 ? -12.565 -1.117 -9.916 1.00 58.50 105 ASN A CA 1
ATOM 815 C C . ASN A 1 105 ? -12.668 -2.230 -8.855 1.00 58.50 105 ASN A C 1
ATOM 817 O O . ASN A 1 105 ? -13.768 -2.662 -8.510 1.00 58.50 105 ASN A O 1
ATOM 821 N N . ARG A 1 106 ? -11.535 -2.737 -8.344 1.00 60.41 106 ARG A N 1
ATOM 822 C CA . ARG A 1 106 ? -11.532 -3.777 -7.305 1.00 60.41 106 ARG A CA 1
ATOM 823 C C . ARG A 1 106 ? -11.989 -3.239 -5.948 1.00 60.41 106 ARG A C 1
ATOM 825 O O . ARG A 1 106 ? -12.645 -3.971 -5.214 1.00 60.41 106 ARG A O 1
ATOM 832 N N . ASP A 1 107 ? -11.686 -1.976 -5.655 1.00 56.00 107 ASP A N 1
ATOM 833 C CA . ASP A 1 107 ? -12.153 -1.271 -4.453 1.00 56.00 107 ASP A CA 1
ATOM 834 C C . ASP A 1 107 ? -13.701 -1.222 -4.441 1.00 56.00 107 ASP A C 1
ATOM 836 O O . ASP A 1 107 ? -14.328 -1.492 -3.419 1.00 56.00 107 ASP A O 1
ATOM 840 N N . ASP A 1 108 ? -14.327 -1.028 -5.612 1.00 52.88 108 ASP A N 1
ATOM 841 C CA . ASP A 1 108 ? -15.790 -1.030 -5.782 1.00 52.88 108 ASP A CA 1
ATOM 842 C C . ASP A 1 108 ? -16.425 -2.434 -5.731 1.00 52.88 108 ASP A C 1
ATOM 844 O O . ASP A 1 108 ? -17.574 -2.597 -5.303 1.00 52.88 108 ASP A O 1
ATOM 848 N N . LEU A 1 109 ? -15.694 -3.472 -6.154 1.00 50.47 109 LEU A N 1
ATOM 849 C CA . LEU A 1 109 ? -16.184 -4.858 -6.181 1.00 50.47 109 LEU A CA 1
ATOM 850 C C . LEU A 1 109 ? -16.458 -5.409 -4.776 1.00 50.47 109 LEU A C 1
ATOM 852 O O . LEU A 1 109 ? -17.460 -6.100 -4.576 1.00 50.47 109 LEU A O 1
ATOM 856 N N . PHE A 1 110 ? -15.635 -5.061 -3.785 1.00 51.53 110 PHE A N 1
ATOM 857 C CA . PHE A 1 110 ? -15.878 -5.458 -2.393 1.00 51.53 110 PHE A CA 1
ATOM 858 C C . PHE A 1 110 ? -17.013 -4.661 -1.725 1.00 51.53 110 PHE A C 1
ATOM 860 O O . PHE A 1 110 ? -17.598 -5.139 -0.753 1.00 51.53 110 PHE A O 1
ATOM 867 N N . GLY A 1 111 ? -17.415 -3.515 -2.290 1.00 46.94 111 GLY A N 1
ATOM 868 C CA . GLY A 1 111 ? -18.599 -2.760 -1.865 1.00 4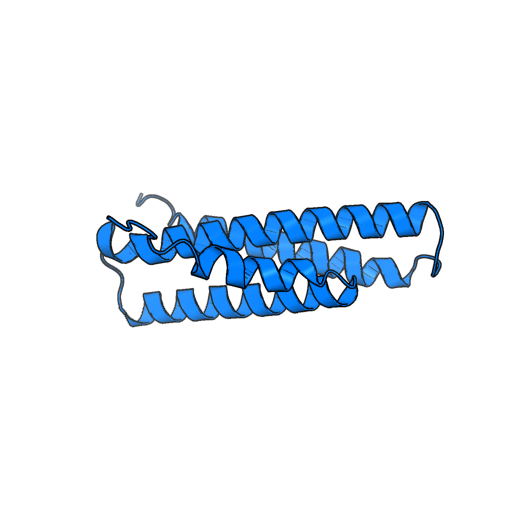6.94 111 GLY A CA 1
ATOM 869 C C . GLY A 1 111 ? -19.937 -3.401 -2.267 1.00 46.94 111 GLY A C 1
ATOM 870 O O . GLY A 1 111 ? -20.958 -3.145 -1.625 1.00 46.94 111 GLY A O 1
ATOM 871 N N . ARG A 1 112 ? -19.956 -4.273 -3.290 1.00 45.97 112 ARG A N 1
ATOM 872 C CA . ARG A 1 112 ? -21.187 -4.898 -3.822 1.00 45.97 112 ARG A CA 1
ATOM 873 C C . ARG A 1 112 ? -21.531 -6.277 -3.255 1.00 45.97 112 ARG A C 1
ATOM 875 O O . ARG A 1 112 ? -22.567 -6.823 -3.618 1.00 45.97 112 ARG A O 1
ATOM 882 N N . VAL A 1 113 ? -20.770 -6.824 -2.303 1.00 43.81 113 VAL A N 1
ATOM 883 C CA . VAL A 1 113 ? -21.119 -8.111 -1.654 1.00 43.81 113 VAL A CA 1
ATOM 884 C C . VAL A 1 113 ? -22.113 -7.933 -0.489 1.00 43.81 113 VAL A C 1
ATOM 886 O O . VAL A 1 113 ? -22.109 -8.681 0.487 1.00 43.81 113 VAL A O 1
ATOM 889 N N . LYS A 1 114 ? -23.011 -6.941 -0.570 1.00 43.44 114 LYS A N 1
ATOM 890 C CA . LYS A 1 114 ? -24.188 -6.854 0.305 1.00 43.44 114 LYS A CA 1
ATOM 891 C C . LYS A 1 114 ? -25.388 -7.470 -0.413 1.00 43.44 114 LYS A C 1
ATOM 893 O O . LYS A 1 114 ? -26.061 -6.806 -1.185 1.00 43.44 114 LYS A O 1
ATOM 898 N N . LYS A 1 115 ? -25.612 -8.756 -0.115 1.00 49.50 115 LYS A N 1
ATOM 899 C CA . LYS A 1 115 ? -26.877 -9.511 -0.204 1.00 49.50 115 LYS A CA 1
ATOM 900 C C . LYS A 1 115 ? -27.812 -9.131 -1.368 1.00 49.50 115 LYS A C 1
ATOM 902 O O . LYS A 1 115 ? -28.691 -8.294 -1.200 1.00 49.50 115 LYS A O 1
ATOM 907 N N . GLN A 1 116 ? -27.764 -9.894 -2.458 1.00 40.25 116 GLN A N 1
ATOM 908 C CA . GLN A 1 116 ? -29.013 -10.282 -3.120 1.00 40.25 116 GLN A CA 1
ATOM 909 C C . GLN A 1 116 ? -29.443 -11.634 -2.555 1.00 40.25 116 GLN A C 1
ATOM 911 O O . GLN A 1 116 ? -29.056 -12.689 -3.043 1.00 40.25 116 GLN A O 1
ATOM 916 N N . LEU A 1 117 ? -30.203 -11.578 -1.461 1.00 49.88 117 LEU A N 1
ATOM 917 C CA . LEU A 1 117 ? -31.209 -12.593 -1.188 1.00 49.88 117 LEU A CA 1
ATOM 918 C C . LEU A 1 117 ? -32.514 -11.996 -1.704 1.00 49.88 117 LEU A C 1
ATOM 920 O O . LEU A 1 117 ? -33.083 -11.112 -1.064 1.00 49.88 117 LEU A O 1
ATOM 924 N N . THR A 1 118 ? -32.951 -12.437 -2.873 1.00 43.41 118 THR A N 1
ATOM 925 C CA . THR A 1 118 ? -34.269 -12.095 -3.405 1.00 43.41 118 THR A CA 1
ATOM 926 C C . THR A 1 118 ? -35.039 -13.383 -3.619 1.00 43.41 118 THR A C 1
ATOM 928 O O . THR A 1 118 ? -34.656 -14.173 -4.472 1.00 43.41 118 THR A O 1
ATOM 931 N N . LYS A 1 119 ? -36.044 -13.522 -2.742 1.00 39.34 119 LYS A N 1
ATOM 932 C CA . LYS A 1 119 ? -37.293 -14.299 -2.781 1.00 39.34 119 LYS A CA 1
ATOM 933 C C . LYS A 1 119 ? -37.336 -15.585 -3.597 1.00 39.34 119 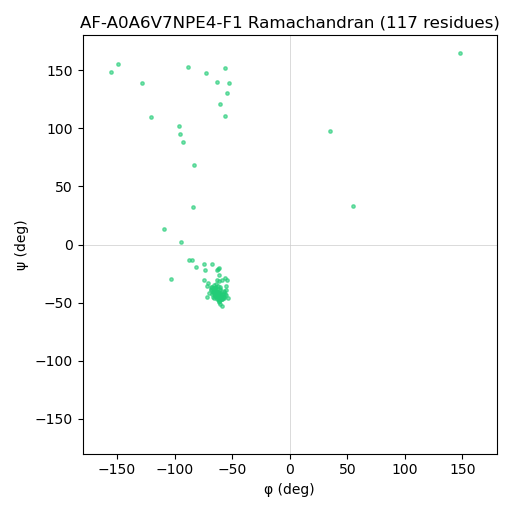LYS A C 1
ATOM 935 O O . LYS A 1 119 ? -37.302 -15.493 -4.838 1.00 39.34 119 LYS A O 1
#

pLDDT: mean 85.7, std 16.88, range [39.34, 98.5]

Secondary structure (DSSP, 8-state):
-PPP-HHHHHHHHHHHHHHHHHHHHHHGGGS-SSSHHHHHHHHHHHHHHHHHHHHHHHHHHHHHHHHHHS---HHHHHHHHHHHHHHHHHHHHHHHHTT-HHHHHHHHHHHT-S-----

Nearest PDB structures (foldseek):
  3lg7-assembly1_B  TM=5.878E-01  e=1.728E-01  synthetic construct
  6xxv-assembly2_F  TM=5.399E-01  e=2.876E-01  Homo sapiens
  3lbx-assembly1_B  TM=6.260E-01  e=5.998E-01  Homo sapiens
  6r2g-assembly1_A  TM=3.858E-01  e=6.717E-01  Human immunodeficiency virus 1